Protein AF-A0A1G0ZRH0-F1 (afdb_monomer)

Secondary structure (DSSP, 8-state):
--TTGGGHHHHHSS--B-HHHHHHHHHHHHHH---TT--THHHHHHHHHHHHHHHHHHHHHS-SBHHHHHTT--SSSHHHHHHHHHTTHIIIIIHHHTS----TT----

Sequence (109 aa):
MKIACGFGAGMVRRQEICGAVAGRILVLGLKYGRGEGQDRAATEETCAKTQELMRCFEVRHGTCNCCQLLGECDFSTEEGRNLFKEKDLLNRICKLCGKNCQTLGIMIF

Radius of gyration: 15.29 Å; Cα contacts (8 Å, |Δi|>4): 119; chains: 1; bounding box: 38×26×41 Å

pLDDT: mean 88.59, std 13.24, range [40.78, 97.31]

Structure (mmCIF, N/CA/C/O backbone):
data_AF-A0A1G0ZRH0-F1
#
_entry.id   AF-A0A1G0ZRH0-F1
#
loop_
_atom_site.group_PDB
_atom_site.id
_atom_site.type_symbol
_atom_site.label_atom_id
_atom_site.label_alt_id
_atom_site.label_comp_id
_atom_site.label_asym_id
_atom_site.label_entity_id
_atom_site.label_seq_id
_atom_site.pdbx_PDB_ins_code
_atom_site.Cartn_x
_atom_site.Cartn_y
_atom_site.Cartn_z
_atom_site.occupancy
_atom_site.B_iso_or_equiv
_atom_site.auth_seq_id
_atom_site.auth_comp_id
_atom_site.auth_asym_id
_atom_site.auth_atom_id
_atom_site.pdbx_PDB_model_num
ATOM 1 N N . MET A 1 1 ? 10.213 -6.028 5.653 1.00 57.09 1 MET A N 1
ATOM 2 C CA . MET A 1 1 ? 11.021 -5.146 4.777 1.00 57.09 1 MET A CA 1
ATOM 3 C C . MET A 1 1 ? 11.065 -3.750 5.401 1.00 57.09 1 MET A C 1
ATOM 5 O O . MET A 1 1 ? 9.999 -3.202 5.640 1.00 57.09 1 MET A O 1
ATOM 9 N N . LYS A 1 2 ? 12.244 -3.202 5.747 1.00 83.12 2 LYS A N 1
ATOM 10 C CA . LYS A 1 2 ? 12.347 -1.940 6.524 1.00 83.12 2 LYS A CA 1
ATOM 11 C C . LYS A 1 2 ? 11.946 -0.691 5.723 1.00 83.12 2 LYS A C 1
ATOM 13 O O . LYS A 1 2 ? 11.263 0.171 6.257 1.00 83.12 2 LYS A O 1
ATOM 18 N N . ILE A 1 3 ? 12.298 -0.635 4.437 1.00 86.56 3 ILE A N 1
ATOM 19 C CA . ILE A 1 3 ? 12.016 0.511 3.549 1.00 86.56 3 ILE A CA 1
ATOM 20 C C . ILE A 1 3 ? 10.512 0.792 3.369 1.00 86.56 3 ILE A C 1
ATOM 22 O O . ILE A 1 3 ? 10.118 1.930 3.163 1.00 86.56 3 ILE A O 1
ATOM 26 N N . ALA A 1 4 ? 9.660 -0.229 3.512 1.00 87.00 4 ALA A N 1
ATOM 27 C CA . ALA A 1 4 ? 8.211 -0.097 3.364 1.00 87.00 4 ALA A CA 1
ATOM 28 C C . ALA A 1 4 ? 7.488 0.288 4.670 1.00 87.00 4 ALA A C 1
ATOM 30 O O . ALA A 1 4 ? 6.264 0.390 4.676 1.00 87.00 4 ALA A O 1
ATOM 31 N N . CYS A 1 5 ? 8.210 0.482 5.783 1.00 86.25 5 CYS A N 1
ATOM 32 C CA . CYS A 1 5 ? 7.605 0.742 7.095 1.00 86.25 5 CYS A CA 1
ATOM 33 C C . CYS A 1 5 ? 6.679 1.973 7.080 1.00 86.25 5 CYS A C 1
ATOM 35 O O . CYS A 1 5 ? 5.594 1.939 7.657 1.00 86.25 5 CYS A O 1
ATOM 37 N N . GLY A 1 6 ? 7.054 3.020 6.336 1.00 88.75 6 GLY A N 1
ATOM 38 C CA . GLY A 1 6 ? 6.249 4.236 6.189 1.00 88.75 6 GLY A CA 1
ATOM 39 C C . GLY A 1 6 ? 4.945 4.055 5.404 1.00 88.75 6 GLY A C 1
ATOM 40 O O . GLY A 1 6 ? 4.098 4.932 5.435 1.00 88.75 6 GLY A O 1
ATOM 41 N N . PHE A 1 7 ? 4.732 2.930 4.718 1.00 90.56 7 PHE A N 1
ATOM 42 C CA . PHE A 1 7 ? 3.581 2.750 3.823 1.00 90.56 7 PHE A CA 1
ATOM 43 C C . PHE A 1 7 ? 2.350 2.141 4.517 1.00 90.56 7 PHE A C 1
ATOM 45 O O . PHE A 1 7 ? 1.268 2.073 3.928 1.00 90.56 7 PHE A O 1
ATOM 52 N N . GLY A 1 8 ? 2.491 1.681 5.766 1.00 88.19 8 GLY A N 1
ATOM 53 C CA . GLY A 1 8 ? 1.403 1.058 6.529 1.00 88.19 8 GLY A CA 1
ATOM 54 C C . GLY A 1 8 ? 0.217 2.001 6.748 1.00 88.19 8 GLY A C 1
ATOM 55 O O . GLY A 1 8 ? 0.384 3.209 6.691 1.00 88.19 8 GLY A O 1
ATOM 56 N N . ALA A 1 9 ? -0.988 1.478 7.002 1.00 91.06 9 ALA A N 1
ATOM 57 C CA . ALA A 1 9 ? -2.186 2.300 7.251 1.00 91.06 9 ALA A CA 1
ATOM 58 C C . ALA A 1 9 ? -2.486 3.348 6.150 1.00 91.06 9 ALA A C 1
ATOM 60 O O 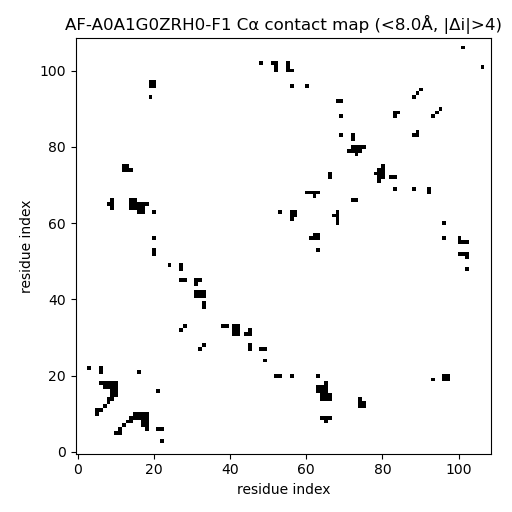. ALA A 1 9 ? -2.935 4.460 6.432 1.00 91.06 9 ALA A O 1
ATOM 61 N N . GLY A 1 10 ? -2.179 2.994 4.900 1.00 86.62 10 GLY A N 1
ATOM 62 C CA . GLY A 1 10 ? -2.379 3.854 3.739 1.00 86.62 10 GLY A CA 1
ATOM 63 C C . GLY A 1 10 ? -1.456 5.073 3.699 1.00 86.62 10 GLY A C 1
ATOM 64 O O . GLY A 1 10 ? -1.917 6.154 3.350 1.00 86.62 10 GLY A O 1
ATOM 65 N N . MET A 1 11 ? -0.182 4.889 4.085 1.00 86.44 11 MET A N 1
ATOM 66 C CA . MET A 1 11 ? 0.849 5.923 4.318 1.00 86.44 11 MET A CA 1
ATOM 67 C C . MET A 1 11 ? 0.737 6.667 5.661 1.00 86.44 11 MET A C 1
ATOM 69 O O . MET A 1 11 ? 0.868 7.877 5.772 1.00 86.44 11 MET A O 1
ATOM 73 N N . VAL A 1 12 ? 0.553 5.905 6.728 1.00 83.94 12 VAL A N 1
ATOM 74 C CA . VAL A 1 12 ? 0.546 6.341 8.128 1.00 83.94 12 VAL A CA 1
ATOM 75 C C . VAL A 1 12 ? -0.699 7.138 8.496 1.00 83.94 12 VAL A C 1
ATOM 77 O O . VAL A 1 12 ? -0.627 8.263 8.973 1.00 83.94 12 VAL A O 1
ATOM 80 N N . ARG A 1 13 ? -1.863 6.494 8.372 1.00 91.12 13 ARG A N 1
ATOM 81 C CA . ARG A 1 13 ? -3.160 6.976 8.892 1.00 91.12 13 ARG A CA 1
ATOM 82 C C . ARG A 1 13 ? -3.818 8.089 8.084 1.00 91.12 13 ARG A C 1
ATOM 84 O O . ARG A 1 13 ? -4.860 8.577 8.491 1.00 91.12 13 ARG A O 1
ATOM 91 N N . ARG A 1 14 ? -3.267 8.436 6.921 1.00 94.75 14 ARG A N 1
ATOM 92 C CA . ARG A 1 14 ? -3.971 9.258 5.924 1.00 94.75 14 ARG A CA 1
ATOM 93 C C . ARG A 1 14 ? -5.031 8.472 5.152 1.00 94.75 14 ARG A C 1
ATOM 95 O O . ARG A 1 14 ? -5.921 9.075 4.578 1.00 94.75 14 ARG A O 1
ATOM 102 N N . GLN A 1 15 ? -4.931 7.139 5.157 1.00 95.06 15 GLN A N 1
ATOM 103 C CA . GLN A 1 15 ? -5.858 6.236 4.471 1.00 95.06 15 GLN A CA 1
ATOM 104 C C . GLN A 1 15 ? -5.988 6.509 2.962 1.00 95.06 15 GLN A C 1
ATOM 106 O O . GLN A 1 15 ? -7.049 6.313 2.376 1.00 95.06 15 GLN A O 1
ATOM 111 N N . GLU A 1 16 ? -4.870 6.867 2.328 1.00 96.31 16 GLU A N 1
ATOM 112 C CA . GLU A 1 16 ? -4.786 7.102 0.884 1.00 96.31 16 GLU A CA 1
ATOM 113 C C . GLU A 1 16 ? -4.674 5.772 0.126 1.00 96.31 16 GLU A C 1
ATOM 115 O O . GLU A 1 16 ? -5.598 4.971 0.124 1.00 96.31 16 GLU A O 1
ATOM 120 N N . ILE A 1 17 ? -3.541 5.465 -0.504 1.00 96.56 17 ILE A N 1
ATOM 121 C CA . ILE A 1 17 ? -3.358 4.205 -1.232 1.00 96.56 17 ILE A CA 1
ATOM 122 C C . ILE A 1 17 ? -3.106 3.049 -0.265 1.00 96.56 17 ILE A C 1
ATOM 124 O O . ILE A 1 17 ? -2.264 3.147 0.624 1.00 96.56 17 ILE A O 1
ATOM 128 N N . CYS A 1 18 ? -3.788 1.917 -0.467 1.00 95.88 18 CYS A N 1
ATOM 129 C CA . CYS A 1 18 ? -3.576 0.698 0.311 1.00 95.88 18 CYS A CA 1
ATOM 130 C C . CYS A 1 18 ? -2.087 0.304 0.369 1.00 95.88 18 CYS A C 1
ATOM 132 O O . CYS A 1 18 ? -1.417 0.176 -0.657 1.00 95.88 18 CYS A O 1
ATOM 134 N N . GLY A 1 19 ? -1.579 0.020 1.574 1.00 93.44 19 GLY A N 1
ATOM 135 C CA . GLY A 1 19 ? -0.167 -0.330 1.777 1.00 93.44 19 GLY A CA 1
ATOM 136 C C . GLY A 1 19 ? 0.284 -1.582 1.013 1.00 93.44 19 GLY A C 1
ATOM 137 O O . GLY A 1 19 ? 1.444 -1.672 0.618 1.00 93.44 19 GLY A O 1
ATOM 138 N N . ALA A 1 20 ? -0.626 -2.526 0.741 1.00 93.06 20 ALA A N 1
ATOM 139 C CA . ALA A 1 20 ? -0.330 -3.688 -0.098 1.00 93.06 20 ALA A CA 1
ATOM 140 C C . ALA A 1 20 ? -0.058 -3.286 -1.559 1.00 93.06 20 ALA A C 1
ATOM 142 O O . ALA A 1 20 ? 0.887 -3.791 -2.164 1.00 93.06 20 ALA A O 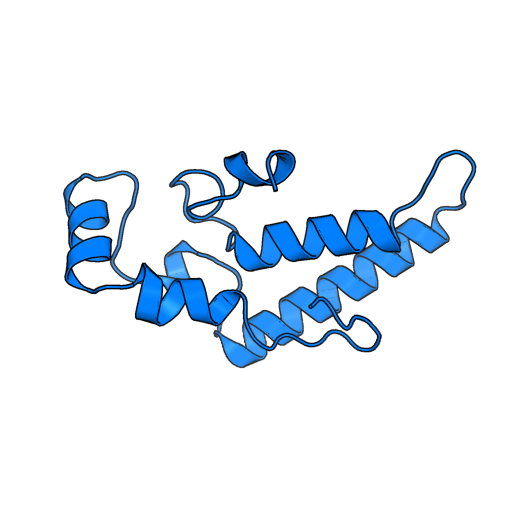1
ATOM 143 N N . VAL A 1 21 ? -0.843 -2.349 -2.103 1.00 94.50 21 VAL A N 1
ATOM 144 C CA . VAL A 1 21 ? -0.650 -1.801 -3.455 1.00 94.50 21 VAL A CA 1
ATOM 145 C C . VAL A 1 21 ? 0.667 -1.032 -3.517 1.00 94.50 21 VAL A C 1
ATOM 147 O O . VAL A 1 21 ? 1.506 -1.345 -4.357 1.00 94.50 21 VAL A O 1
ATOM 150 N N . ALA A 1 22 ? 0.906 -0.114 -2.575 1.00 94.50 22 ALA A N 1
ATOM 151 C CA . ALA A 1 22 ? 2.150 0.657 -2.510 1.00 94.50 22 ALA A CA 1
ATOM 152 C C . ALA A 1 22 ? 3.396 -0.245 -2.403 1.00 94.50 22 ALA A C 1
ATOM 154 O O . ALA A 1 22 ? 4.377 -0.052 -3.120 1.00 94.50 22 ALA A O 1
ATOM 155 N N . GLY A 1 23 ? 3.344 -1.281 -1.559 1.00 91.81 23 GLY A N 1
ATOM 156 C CA . GLY A 1 23 ? 4.429 -2.254 -1.434 1.00 91.81 23 GLY A CA 1
ATOM 157 C C . GLY A 1 23 ? 4.687 -3.035 -2.725 1.00 91.81 23 GLY A C 1
ATOM 158 O O . GLY A 1 23 ? 5.838 -3.262 -3.087 1.00 91.81 23 GLY A O 1
ATOM 159 N N . ARG A 1 24 ? 3.637 -3.410 -3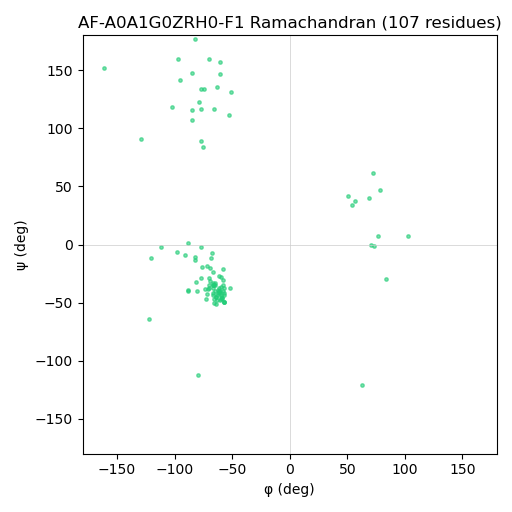.461 1.00 91.69 24 ARG A N 1
ATOM 160 C CA . ARG A 1 24 ? 3.770 -4.101 -4.753 1.00 91.69 24 ARG A CA 1
ATOM 161 C C . ARG A 1 24 ? 4.317 -3.182 -5.847 1.00 91.69 24 ARG A C 1
ATOM 163 O O . ARG A 1 24 ? 5.153 -3.631 -6.622 1.00 91.69 24 ARG A O 1
ATOM 170 N N . ILE A 1 25 ? 3.933 -1.904 -5.865 1.00 93.31 25 ILE A N 1
ATOM 171 C CA . ILE A 1 25 ? 4.526 -0.893 -6.758 1.00 93.31 25 ILE A CA 1
ATOM 172 C C . ILE A 1 25 ? 6.026 -0.748 -6.487 1.00 93.31 25 ILE A C 1
ATOM 174 O O . ILE A 1 25 ? 6.814 -0.682 -7.426 1.00 93.31 25 ILE A O 1
ATOM 178 N N . LEU A 1 26 ? 6.447 -0.784 -5.220 1.00 92.50 26 LEU A N 1
ATOM 179 C CA . LEU A 1 26 ? 7.870 -0.773 -4.885 1.00 92.50 26 LEU A CA 1
ATOM 180 C C . LEU A 1 26 ? 8.608 -1.992 -5.472 1.00 92.50 26 LEU A C 1
ATOM 182 O O . LEU A 1 26 ? 9.701 -1.843 -6.012 1.00 92.50 26 LEU A O 1
ATOM 186 N N . VAL A 1 27 ? 8.008 -3.187 -5.415 1.00 91.81 27 VAL A N 1
ATOM 187 C CA . VAL A 1 27 ? 8.590 -4.396 -6.029 1.00 91.81 27 VAL A CA 1
ATOM 188 C C . VAL A 1 27 ? 8.620 -4.297 -7.559 1.00 91.81 27 VAL A C 1
ATOM 190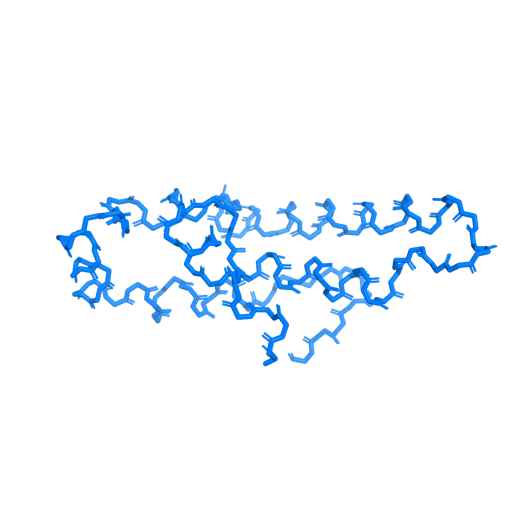 O O . VAL A 1 27 ? 9.600 -4.718 -8.171 1.00 91.81 27 VAL A O 1
ATOM 193 N N . LEU A 1 28 ? 7.595 -3.708 -8.185 1.00 92.62 28 LEU A N 1
ATOM 194 C CA . LEU A 1 28 ? 7.597 -3.422 -9.625 1.00 92.62 28 LEU A CA 1
ATOM 195 C C . LEU A 1 28 ? 8.742 -2.492 -10.012 1.00 92.62 28 LEU A C 1
ATOM 197 O O . LEU A 1 28 ? 9.473 -2.799 -10.947 1.00 92.62 28 LEU A O 1
ATOM 201 N N . GLY A 1 29 ? 8.931 -1.404 -9.265 1.00 92.69 29 GLY A N 1
ATOM 202 C CA . GLY A 1 29 ? 10.046 -0.485 -9.470 1.00 92.69 29 GLY A CA 1
ATOM 203 C C . GLY A 1 29 ? 11.403 -1.171 -9.309 1.00 92.69 29 GLY A C 1
ATOM 204 O O . GLY A 1 29 ? 12.310 -0.901 -10.083 1.00 92.69 29 GLY A O 1
ATOM 205 N N . LEU A 1 30 ? 11.537 -2.115 -8.371 1.00 91.56 30 LEU A N 1
ATOM 206 C CA . LEU A 1 30 ? 12.771 -2.890 -8.216 1.00 91.56 30 LEU A CA 1
ATOM 207 C C . LEU A 1 30 ? 13.047 -3.818 -9.411 1.00 91.56 30 LEU A C 1
ATOM 209 O O . LEU A 1 30 ? 14.204 -4.048 -9.746 1.00 91.56 30 LEU A O 1
ATOM 213 N N . LYS A 1 31 ? 12.001 -4.377 -10.029 1.00 91.44 31 LYS A N 1
ATOM 214 C CA . LYS A 1 31 ? 12.139 -5.360 -11.113 1.00 91.44 31 LYS A CA 1
ATOM 215 C C . LYS A 1 31 ? 12.235 -4.729 -12.505 1.00 91.44 31 LYS A C 1
ATOM 217 O O . LYS A 1 31 ? 12.983 -5.235 -13.332 1.00 91.44 31 LYS A O 1
ATOM 222 N N . TYR A 1 32 ? 11.461 -3.678 -12.763 1.00 91.56 32 TYR A N 1
ATOM 223 C CA . TYR A 1 32 ? 11.285 -3.076 -14.092 1.00 91.56 32 TYR A CA 1
ATOM 224 C C . TYR A 1 32 ? 11.710 -1.604 -14.152 1.00 91.56 32 TYR A C 1
ATOM 226 O O . TYR A 1 32 ? 11.783 -1.030 -15.237 1.00 91.56 32 TYR A O 1
ATOM 234 N N . GLY A 1 33 ? 11.954 -0.975 -12.996 1.00 91.75 33 GLY A N 1
ATOM 235 C CA . GLY A 1 33 ? 12.227 0.453 -12.911 1.00 91.75 33 GLY A CA 1
ATOM 236 C C . GLY A 1 33 ? 13.470 0.858 -13.695 1.00 91.75 33 GLY A C 1
ATOM 237 O O . GLY A 1 33 ? 14.450 0.122 -13.778 1.00 91.75 33 GLY A O 1
ATOM 238 N N . ARG A 1 34 ? 13.425 2.072 -14.247 1.00 94.31 34 ARG A N 1
ATOM 239 C CA . ARG A 1 34 ? 14.525 2.644 -15.024 1.00 94.31 34 ARG A CA 1
ATOM 240 C C . ARG A 1 34 ? 15.750 2.882 -14.137 1.00 94.31 34 ARG A C 1
ATOM 242 O O . ARG A 1 34 ? 15.706 3.715 -13.232 1.00 94.31 34 ARG A O 1
ATOM 249 N N . GLY 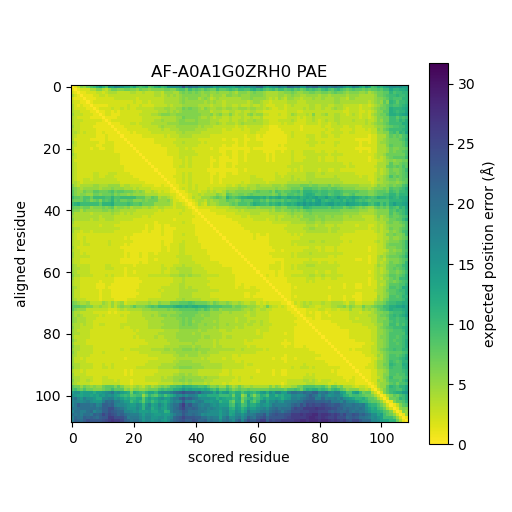A 1 35 ? 16.836 2.188 -14.445 1.00 92.19 35 GLY A N 1
ATOM 250 C CA . GLY A 1 35 ? 18.166 2.411 -13.895 1.00 92.19 35 GLY A CA 1
ATOM 251 C C . GLY A 1 35 ? 18.926 3.539 -14.595 1.00 92.19 35 GLY A C 1
ATOM 252 O O . GLY A 1 35 ? 18.464 4.144 -15.564 1.00 92.19 35 GLY A O 1
ATOM 253 N N . GLU A 1 36 ? 20.121 3.827 -14.092 1.00 92.38 36 GLU A N 1
ATOM 254 C CA . GLU A 1 36 ? 21.013 4.827 -14.677 1.00 92.38 36 GLU A CA 1
ATOM 255 C C . GLU A 1 36 ? 21.438 4.426 -16.100 1.00 92.38 36 GLU A C 1
ATOM 257 O O . GLU A 1 36 ? 21.739 3.264 -16.369 1.00 92.38 36 GLU A O 1
ATOM 262 N N . GLY A 1 37 ? 21.409 5.382 -17.032 1.00 89.62 37 GLY A N 1
ATOM 263 C CA . GLY A 1 37 ? 21.757 5.152 -18.440 1.00 89.62 37 GLY A CA 1
ATOM 264 C C . GLY A 1 37 ? 20.723 4.370 -19.263 1.00 89.62 37 GLY A C 1
ATOM 265 O O . GLY A 1 37 ? 20.932 4.185 -20.459 1.00 89.62 37 GLY A O 1
ATOM 266 N N . GLN A 1 38 ? 19.607 3.930 -18.670 1.00 89.50 38 GLN A N 1
ATOM 267 C CA . GLN A 1 38 ? 18.525 3.265 -19.400 1.00 89.50 38 GLN A CA 1
ATOM 268 C C . GLN A 1 38 ? 17.552 4.267 -20.033 1.00 89.50 38 GLN A C 1
ATOM 270 O O . GLN A 1 38 ? 17.276 5.335 -19.480 1.00 89.50 38 GLN A O 1
ATOM 275 N N . ASP A 1 39 ? 16.991 3.887 -21.181 1.00 88.62 39 ASP A N 1
ATOM 276 C CA . ASP A 1 39 ? 15.979 4.679 -21.877 1.00 88.62 39 ASP A CA 1
ATOM 277 C C . ASP A 1 39 ? 14.634 4.695 -21.120 1.00 88.62 39 ASP A C 1
ATOM 279 O O . ASP A 1 39 ? 14.316 3.846 -20.281 1.00 88.62 39 ASP A O 1
ATOM 283 N N . ARG A 1 40 ? 13.815 5.697 -21.434 1.00 92.12 40 ARG A N 1
ATOM 284 C CA . ARG A 1 40 ? 12.473 5.933 -20.910 1.00 92.12 40 ARG A CA 1
ATOM 285 C C . ARG A 1 40 ? 11.505 4.768 -21.153 1.00 92.12 40 ARG A C 1
ATOM 287 O O . ARG A 1 40 ? 10.557 4.638 -20.380 1.00 92.12 40 ARG A O 1
ATOM 294 N N . ALA A 1 41 ? 11.767 3.886 -22.119 1.00 92.56 41 ALA A N 1
ATOM 295 C CA . ALA A 1 41 ? 10.980 2.670 -22.335 1.00 92.56 41 ALA A CA 1
ATOM 296 C C . ALA A 1 41 ? 10.802 1.821 -21.053 1.00 92.56 41 ALA A C 1
ATOM 298 O O . ALA A 1 41 ? 9.706 1.332 -20.792 1.00 92.56 41 ALA A O 1
ATOM 299 N N . ALA A 1 42 ? 11.825 1.726 -20.190 1.00 90.75 42 ALA A N 1
ATOM 300 C CA . ALA A 1 42 ? 11.728 1.000 -18.913 1.00 90.75 42 ALA A CA 1
ATOM 301 C C . ALA A 1 42 ? 10.756 1.669 -17.917 1.00 90.75 42 ALA A C 1
ATOM 303 O O . ALA A 1 42 ? 10.038 1.007 -17.160 1.00 90.75 42 ALA A O 1
ATOM 304 N N . THR A 1 43 ? 10.688 3.005 -17.930 1.00 92.19 43 THR A N 1
ATOM 305 C CA . THR A 1 43 ? 9.689 3.751 -17.153 1.00 92.19 43 THR A CA 1
ATOM 306 C C . THR A 1 43 ? 8.283 3.439 -17.652 1.00 92.19 43 THR A C 1
ATOM 308 O O . THR A 1 43 ? 7.399 3.174 -16.842 1.00 92.19 43 THR A O 1
ATOM 311 N N . GLU A 1 44 ? 8.082 3.427 -18.969 1.00 94.81 44 GLU A N 1
ATOM 312 C CA . GLU A 1 44 ? 6.779 3.152 -19.581 1.00 94.81 44 GLU A CA 1
ATOM 313 C C . GLU A 1 44 ? 6.317 1.712 -19.308 1.00 94.81 44 GLU A C 1
ATOM 315 O O . GLU A 1 44 ? 5.163 1.506 -18.927 1.00 94.81 44 GLU A O 1
ATOM 320 N N . GLU A 1 45 ? 7.227 0.734 -19.361 1.00 93.38 45 GLU A N 1
ATOM 321 C CA . GLU A 1 45 ? 6.948 -0.650 -18.957 1.00 93.38 45 GLU A CA 1
ATOM 322 C C . GLU A 1 45 ? 6.533 -0.743 -17.478 1.00 93.38 45 GLU A C 1
ATOM 324 O O . GLU A 1 45 ? 5.506 -1.346 -17.146 1.00 93.38 45 GLU A O 1
ATOM 329 N N . THR A 1 46 ? 7.280 -0.096 -16.578 1.00 94.00 46 THR A N 1
ATOM 330 C CA . THR A 1 46 ? 6.955 -0.073 -15.140 1.00 94.00 46 THR A CA 1
ATOM 331 C C . THR A 1 46 ? 5.597 0.579 -14.877 1.00 94.00 46 THR A C 1
ATOM 333 O O . THR A 1 46 ? 4.819 0.093 -14.046 1.00 94.00 46 THR A O 1
ATOM 336 N N . CYS A 1 47 ? 5.283 1.663 -15.591 1.00 94.50 47 CYS A N 1
ATOM 337 C CA . CYS A 1 47 ? 3.990 2.336 -15.515 1.00 94.50 47 CYS A CA 1
ATOM 338 C C . CYS A 1 47 ? 2.855 1.416 -15.976 1.00 94.50 47 CYS A C 1
ATOM 340 O O . CYS A 1 47 ? 1.871 1.272 -15.250 1.00 94.50 47 CYS A O 1
ATOM 342 N N . ALA A 1 48 ? 3.006 0.737 -17.117 1.00 95.62 48 ALA A N 1
ATOM 343 C CA . ALA A 1 48 ? 2.008 -0.205 -17.621 1.00 95.62 48 ALA A CA 1
ATOM 344 C C . ALA A 1 48 ? 1.753 -1.351 -16.625 1.00 95.62 48 ALA A C 1
ATOM 346 O O . ALA A 1 48 ? 0.604 -1.674 -16.316 1.00 95.62 48 ALA A O 1
ATOM 347 N N . LYS A 1 49 ? 2.816 -1.914 -16.035 1.00 94.19 49 LYS A N 1
ATOM 348 C CA . LYS A 1 49 ? 2.697 -2.964 -15.008 1.00 94.19 49 LYS A CA 1
ATOM 349 C C . LYS A 1 49 ? 2.044 -2.468 -13.721 1.00 94.19 49 LYS A C 1
ATOM 351 O O . LYS A 1 49 ? 1.282 -3.204 -13.093 1.00 94.19 49 LYS A O 1
ATOM 356 N N . THR A 1 50 ? 2.300 -1.219 -13.342 1.00 95.25 50 THR A N 1
ATOM 357 C CA . THR A 1 50 ? 1.659 -0.582 -12.184 1.00 95.25 50 THR A CA 1
ATOM 358 C C . THR A 1 50 ? 0.164 -0.373 -12.417 1.00 95.25 50 THR A C 1
ATOM 360 O O . THR A 1 50 ? -0.639 -0.694 -11.542 1.00 95.25 50 THR A O 1
ATOM 363 N N . GLN A 1 51 ? -0.229 0.088 -13.605 1.00 96.19 51 GLN A N 1
ATOM 364 C CA . GLN A 1 51 ? -1.639 0.236 -13.975 1.00 96.19 51 GLN A CA 1
ATOM 365 C C . GLN A 1 51 ? -2.365 -1.114 -13.993 1.00 96.19 51 GLN A C 1
ATOM 367 O O . GLN A 1 51 ? -3.462 -1.233 -13.450 1.00 96.19 51 GLN A O 1
ATOM 372 N N . GLU A 1 52 ? -1.735 -2.154 -14.550 1.00 95.06 52 GLU A N 1
ATOM 373 C CA . GLU A 1 52 ? -2.275 -3.517 -14.543 1.00 95.06 52 GLU A CA 1
ATOM 374 C C . GLU A 1 52 ? -2.494 -4.024 -13.109 1.00 95.06 52 GLU A C 1
ATOM 376 O O . GLU A 1 52 ? -3.567 -4.537 -12.784 1.00 95.06 52 GLU A O 1
ATOM 381 N N . LEU A 1 53 ? -1.506 -3.826 -12.229 1.00 94.44 53 LEU A N 1
ATOM 382 C CA . LEU A 1 53 ? -1.599 -4.161 -10.809 1.00 94.44 53 LEU A CA 1
ATOM 383 C C . LEU A 1 53 ? -2.777 -3.452 -10.125 1.00 94.44 53 LEU A C 1
ATOM 385 O O . LEU A 1 53 ? -3.541 -4.107 -9.412 1.00 94.44 53 LEU A O 1
ATOM 389 N N . MET A 1 54 ? -2.913 -2.137 -10.317 1.00 95.25 54 MET A N 1
ATOM 390 C CA . MET A 1 54 ? -3.981 -1.346 -9.695 1.00 95.25 54 MET A CA 1
ATOM 391 C C . MET A 1 54 ? -5.356 -1.788 -10.194 1.00 95.25 54 MET A C 1
ATOM 393 O O . MET A 1 54 ? -6.227 -2.083 -9.380 1.00 95.25 54 MET A O 1
ATOM 397 N N . ARG A 1 55 ? -5.517 -1.981 -11.508 1.00 95.06 55 ARG A N 1
ATOM 398 C CA . ARG A 1 55 ? -6.763 -2.489 -12.098 1.00 95.06 55 ARG A CA 1
ATOM 399 C C . ARG A 1 55 ? -7.136 -3.863 -11.541 1.00 95.06 55 ARG A C 1
ATOM 401 O O . ARG A 1 55 ? -8.282 -4.100 -11.178 1.00 95.06 55 ARG A O 1
ATOM 408 N N . CYS A 1 56 ? -6.181 -4.788 -11.457 1.00 92.94 56 CYS A N 1
ATOM 409 C CA . CYS A 1 56 ? -6.432 -6.117 -10.899 1.00 92.94 56 CYS A CA 1
ATOM 410 C C . CYS A 1 56 ? -6.794 -6.062 -9.405 1.00 92.94 56 CYS A C 1
ATOM 412 O O . CYS A 1 56 ? -7.617 -6.855 -8.941 1.00 92.94 56 CYS A O 1
ATOM 414 N N . PHE A 1 57 ? -6.207 -5.130 -8.650 1.00 94.19 57 PHE A N 1
ATOM 415 C CA . PHE A 1 57 ? -6.574 -4.897 -7.257 1.00 94.19 57 PHE A CA 1
ATOM 416 C C . PHE A 1 57 ? -8.007 -4.362 -7.139 1.00 94.19 57 PHE A C 1
ATOM 418 O O . PHE A 1 57 ? -8.793 -4.899 -6.360 1.00 94.19 57 PHE A O 1
ATOM 425 N N . GLU A 1 58 ? -8.370 -3.372 -7.953 1.00 95.25 58 GLU A N 1
ATOM 426 C CA . GLU A 1 58 ? -9.710 -2.773 -8.001 1.00 95.25 58 GLU A CA 1
ATOM 427 C C . GLU A 1 58 ? -10.785 -3.779 -8.404 1.00 95.25 58 GLU A C 1
ATOM 429 O O . GLU A 1 58 ? -11.824 -3.845 -7.760 1.00 95.25 58 GLU A O 1
ATOM 434 N N . VAL A 1 59 ? -10.526 -4.642 -9.389 1.00 93.81 59 VAL A N 1
ATOM 435 C CA . VAL A 1 59 ? -11.469 -5.706 -9.780 1.00 93.81 59 VAL A CA 1
ATOM 436 C C . VAL A 1 59 ? -11.795 -6.638 -8.609 1.00 93.81 59 VAL A C 1
ATOM 438 O O . VAL A 1 59 ? -12.917 -7.127 -8.504 1.00 93.81 59 VAL A O 1
ATOM 441 N N . ARG A 1 60 ? -10.833 -6.898 -7.717 1.00 91.19 60 ARG A N 1
ATOM 442 C CA . ARG A 1 60 ? -11.044 -7.798 -6.578 1.00 91.19 60 ARG A CA 1
ATOM 443 C C . ARG A 1 60 ? -11.595 -7.099 -5.339 1.00 91.19 60 ARG A C 1
ATOM 445 O O . ARG A 1 60 ? -12.385 -7.696 -4.615 1.00 91.19 60 ARG A O 1
ATOM 452 N N . HIS A 1 61 ? -11.111 -5.900 -5.048 1.00 92.94 61 HIS A N 1
ATOM 453 C CA . HIS A 1 61 ? -11.355 -5.214 -3.779 1.00 92.94 61 HIS A CA 1
ATOM 454 C C . HIS A 1 61 ? -12.241 -3.970 -3.927 1.00 92.94 61 HIS A C 1
ATOM 456 O O . HIS A 1 61 ? -12.548 -3.318 -2.936 1.00 92.94 61 HIS A O 1
ATOM 462 N N . GLY A 1 62 ? -12.648 -3.631 -5.150 1.00 95.38 62 GLY A N 1
ATOM 463 C CA . GLY A 1 62 ? -13.483 -2.480 -5.495 1.00 95.38 62 GLY A CA 1
ATOM 464 C C . GLY A 1 62 ? -12.714 -1.168 -5.656 1.00 95.38 62 GLY A C 1
ATOM 465 O O . GLY A 1 62 ? -13.122 -0.315 -6.434 1.00 95.38 62 GLY A O 1
ATOM 466 N N . THR A 1 63 ? -11.601 -0.988 -4.943 1.00 96.81 63 THR A N 1
ATOM 467 C CA . THR A 1 63 ? -10.841 0.272 -4.924 1.00 96.81 63 THR A CA 1
ATOM 468 C C . THR A 1 63 ? -9.415 0.062 -4.424 1.00 96.81 63 THR A C 1
ATOM 470 O O . THR A 1 63 ? -9.174 -0.823 -3.607 1.00 96.81 63 THR A O 1
ATOM 473 N N . CYS A 1 64 ? -8.464 0.892 -4.864 1.00 96.75 64 CYS A N 1
ATOM 474 C CA . CYS A 1 64 ? -7.125 0.972 -4.266 1.00 96.75 64 CYS A CA 1
ATOM 475 C C . CYS A 1 64 ? -7.071 1.867 -3.010 1.00 96.75 64 CYS A C 1
ATOM 477 O O . CYS A 1 64 ? -6.062 1.853 -2.295 1.00 96.75 64 CYS A O 1
ATOM 479 N N . ASN A 1 65 ? -8.114 2.662 -2.750 1.00 97.31 65 ASN A N 1
ATOM 480 C CA . ASN A 1 65 ? -8.144 3.641 -1.667 1.00 97.31 65 ASN A CA 1
ATOM 481 C C . ASN A 1 65 ? -8.434 2.972 -0.308 1.00 97.31 65 ASN A C 1
ATOM 483 O O . ASN A 1 65 ? -9.448 2.312 -0.107 1.00 97.31 65 ASN A O 1
ATOM 487 N N . CYS A 1 66 ? -7.527 3.151 0.646 1.00 96.69 66 CYS A N 1
ATOM 488 C CA . CYS A 1 66 ? -7.542 2.545 1.969 1.00 96.69 66 CYS A CA 1
ATOM 489 C C . CYS A 1 66 ? -8.706 3.040 2.835 1.00 96.69 66 CYS A C 1
ATOM 491 O O . CYS A 1 66 ? -9.219 2.256 3.629 1.00 96.69 66 CYS A O 1
ATOM 493 N N . CYS A 1 67 ? -9.128 4.298 2.696 1.00 96.06 67 CYS A N 1
ATOM 494 C CA . CYS A 1 67 ? -10.307 4.822 3.382 1.00 96.06 67 CYS A CA 1
ATOM 495 C C . CYS A 1 67 ? -11.559 4.081 2.903 1.00 96.06 67 CYS A C 1
ATOM 497 O O . CYS A 1 67 ? -12.258 3.462 3.700 1.00 96.06 67 CYS A O 1
ATOM 499 N N . GLN A 1 68 ? -11.754 4.001 1.587 1.00 96.62 68 GLN A N 1
ATOM 500 C CA . GLN A 1 68 ? -12.888 3.285 0.999 1.00 96.62 68 GLN A CA 1
ATOM 501 C C . GLN A 1 68 ? -12.883 1.783 1.336 1.00 96.62 68 GLN A C 1
ATOM 503 O O . GLN A 1 68 ? -13.938 1.219 1.610 1.00 96.62 68 GLN A O 1
ATOM 508 N N . LEU A 1 69 ? -11.710 1.139 1.383 1.00 95.62 69 LEU A N 1
ATOM 509 C CA . LEU A 1 69 ? -11.586 -0.270 1.786 1.00 95.62 69 LEU A CA 1
ATOM 510 C C . LEU A 1 69 ? -11.985 -0.524 3.245 1.00 95.62 69 LEU A C 1
ATOM 512 O O . LEU A 1 69 ? -12.451 -1.615 3.563 1.00 95.62 69 LEU A O 1
ATOM 516 N N . LEU A 1 70 ? -11.739 0.434 4.142 1.00 95.00 70 LEU A N 1
ATOM 517 C CA . LEU A 1 70 ? -11.988 0.289 5.581 1.00 95.00 70 LEU A CA 1
ATOM 518 C C . LEU A 1 70 ? -13.324 0.904 6.026 1.00 95.00 70 LEU A C 1
ATOM 520 O O . LEU A 1 70 ? -13.724 0.719 7.179 1.00 95.00 70 LEU A O 1
ATOM 524 N N . GLY A 1 71 ? -14.024 1.588 5.117 1.00 92.00 71 GLY A N 1
ATOM 525 C CA . GLY A 1 71 ? -15.347 2.162 5.333 1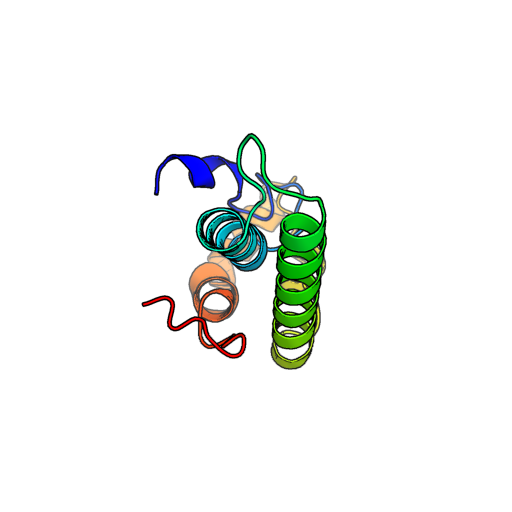.00 92.00 71 GLY A CA 1
ATOM 526 C C . GLY A 1 71 ? -15.340 3.225 6.428 1.00 92.00 71 GLY A C 1
ATOM 527 O O . GLY A 1 71 ? -14.622 4.212 6.348 1.00 92.00 71 GLY A O 1
ATOM 528 N N . GLU A 1 72 ? -16.139 3.006 7.469 1.00 89.56 72 GLU A N 1
ATOM 529 C CA . GLU A 1 72 ? -16.362 3.951 8.575 1.00 89.56 72 GLU A CA 1
ATOM 530 C C . GLU A 1 72 ? -15.139 4.186 9.483 1.00 89.56 72 GLU A C 1
ATOM 532 O O . GLU A 1 72 ? -15.200 5.008 10.394 1.00 89.56 72 GLU A O 1
ATOM 537 N N . CYS A 1 73 ? -14.043 3.443 9.313 1.00 93.88 73 CYS A N 1
ATOM 538 C CA . CYS A 1 73 ? -12.874 3.621 10.171 1.00 93.88 73 CYS A CA 1
ATOM 539 C C . CYS A 1 73 ? -12.086 4.865 9.761 1.00 93.88 73 CYS A C 1
ATOM 541 O O . CYS A 1 73 ? -11.484 4.869 8.693 1.00 93.88 73 CYS A O 1
ATOM 543 N N . ASP A 1 74 ? -12.000 5.853 10.650 1.00 93.81 74 ASP A N 1
ATOM 544 C CA . ASP A 1 74 ? -11.097 7.000 10.521 1.00 93.81 74 ASP A CA 1
ATOM 545 C C . ASP A 1 74 ? -9.864 6.825 11.422 1.00 93.81 74 ASP A C 1
ATOM 547 O O . ASP A 1 74 ? -9.948 6.725 12.644 1.00 93.81 74 ASP A O 1
ATOM 551 N N . PHE A 1 75 ? -8.679 6.762 10.828 1.00 94.00 75 PHE A N 1
ATOM 552 C CA . PHE A 1 75 ? -7.439 6.544 11.562 1.00 94.00 75 PHE A CA 1
ATOM 553 C C . PHE A 1 75 ? -6.871 7.825 12.181 1.00 94.00 75 PHE A C 1
ATOM 555 O O . PHE A 1 75 ? -5.938 7.734 12.997 1.00 94.00 75 PHE A O 1
ATOM 562 N N . SER A 1 76 ? -7.410 8.994 11.826 1.00 91.75 76 SER A N 1
ATOM 563 C CA . SER A 1 76 ? -7.073 10.268 12.459 1.00 91.75 76 SER A CA 1
ATOM 564 C C . SER A 1 76 ? -7.604 10.337 13.898 1.00 91.75 76 SER A C 1
ATOM 566 O O . SER A 1 76 ? -6.913 10.851 14.782 1.00 91.75 76 SER A O 1
ATOM 568 N N . THR A 1 77 ? -8.729 9.677 14.183 1.00 94.81 77 THR A N 1
ATOM 569 C CA . THR A 1 77 ? -9.375 9.638 15.503 1.00 94.81 77 THR A CA 1
ATOM 570 C C . THR A 1 77 ? -9.004 8.391 16.305 1.00 94.81 77 THR A C 1
ATOM 572 O O . THR A 1 77 ? -8.496 7.398 15.775 1.00 94.81 77 THR A O 1
ATOM 575 N N . GLU A 1 78 ? -9.179 8.439 17.626 1.00 96.44 78 GLU A N 1
ATOM 576 C CA . GLU A 1 78 ? -8.955 7.263 18.473 1.00 96.44 78 GLU A CA 1
ATOM 577 C C . GLU A 1 78 ? -10.076 6.239 18.314 1.00 96.44 78 GLU A C 1
ATOM 579 O O . GLU A 1 78 ? -9.813 5.040 18.211 1.00 96.44 78 GLU A O 1
ATOM 584 N N . GLU A 1 79 ? -11.301 6.730 18.184 1.00 96.75 79 GLU A N 1
ATOM 585 C CA . GLU A 1 79 ? -12.520 5.965 17.978 1.00 96.75 79 GLU A CA 1
ATOM 586 C C . GLU A 1 79 ? -12.408 5.100 16.723 1.00 96.75 79 GLU A C 1
ATOM 588 O O . GLU A 1 79 ? -12.606 3.888 16.797 1.00 96.75 79 GLU A O 1
ATOM 593 N N . GLY A 1 80 ? -11.997 5.669 15.584 1.00 95.94 80 GLY A N 1
ATOM 594 C CA . GLY A 1 80 ? -11.865 4.895 14.351 1.00 95.94 80 GLY A CA 1
ATOM 595 C C . GLY A 1 80 ? -10.705 3.891 14.382 1.00 95.94 80 GLY A C 1
ATOM 596 O O . GLY A 1 80 ? -10.809 2.803 13.807 1.00 95.94 80 GLY A O 1
ATOM 597 N N . ARG A 1 81 ? -9.628 4.164 15.136 1.00 95.25 81 ARG A N 1
ATOM 598 C CA . ARG A 1 81 ? -8.566 3.168 15.391 1.00 95.25 81 ARG A CA 1
ATOM 599 C C . ARG A 1 81 ? -9.034 2.031 16.299 1.00 95.25 81 ARG A C 1
ATOM 601 O O . ARG A 1 81 ? -8.582 0.899 16.121 1.00 95.25 81 ARG A O 1
ATOM 608 N N . ASN A 1 82 ? -9.902 2.311 17.264 1.00 97.12 82 ASN A N 1
ATOM 609 C CA . ASN A 1 82 ? -10.496 1.289 18.121 1.00 97.12 82 ASN A CA 1
ATOM 610 C C . ASN A 1 82 ? -11.506 0.448 17.338 1.00 97.12 82 ASN A C 1
ATOM 612 O O . ASN A 1 82 ? -11.422 -0.777 17.386 1.00 97.12 82 ASN A O 1
ATOM 616 N N . LEU A 1 83 ? -12.332 1.082 16.503 1.00 96.88 83 LEU A N 1
ATOM 617 C CA . LEU A 1 83 ? -13.259 0.409 15.596 1.00 96.88 83 LEU A CA 1
ATOM 618 C C . LEU A 1 83 ? -12.537 -0.555 14.645 1.00 96.88 83 LEU A C 1
ATOM 620 O O . LEU A 1 83 ? -12.987 -1.679 14.436 1.00 96.88 83 LEU A O 1
ATOM 624 N N . PHE A 1 84 ? -11.379 -0.153 14.109 1.00 96.81 84 PHE A N 1
ATOM 625 C CA . PHE A 1 84 ? -10.549 -1.019 13.267 1.00 96.81 84 PHE A CA 1
ATOM 626 C C . PHE A 1 84 ? -10.123 -2.310 13.983 1.00 96.81 84 PHE A C 1
ATOM 628 O O . PHE A 1 84 ? -10.099 -3.380 13.365 1.00 96.81 84 PHE A O 1
ATOM 635 N N . LYS A 1 85 ? -9.780 -2.211 15.276 1.00 96.75 85 LYS A N 1
ATOM 636 C CA . LYS A 1 85 ? -9.408 -3.363 16.110 1.00 96.75 85 LYS A CA 1
ATOM 637 C C . LYS A 1 85 ? -10.631 -4.208 16.457 1.00 96.75 85 LYS A C 1
ATOM 639 O O . LYS A 1 85 ? -10.578 -5.420 16.296 1.00 96.75 85 LYS A O 1
ATOM 644 N N . GLU A 1 86 ? -11.719 -3.574 16.888 1.00 97.19 86 GLU A N 1
ATOM 645 C CA . GLU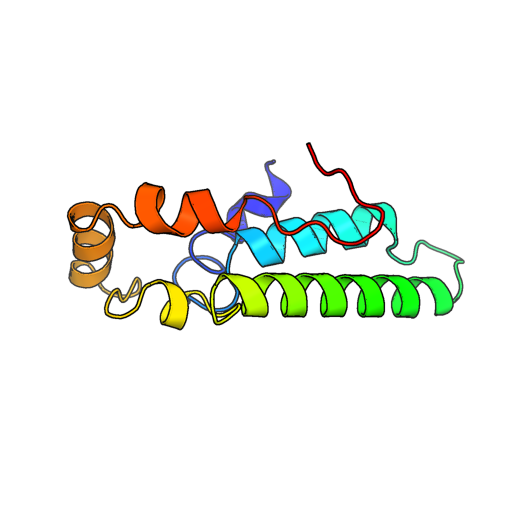 A 1 86 ? -12.970 -4.234 17.276 1.00 97.19 86 GLU A CA 1
ATOM 646 C C . GLU A 1 86 ? -13.573 -5.036 16.117 1.00 97.19 86 GLU A C 1
ATOM 648 O O . GLU A 1 86 ? -13.932 -6.200 16.277 1.00 97.19 86 GLU A O 1
ATOM 653 N N . LYS A 1 87 ? -13.609 -4.448 14.915 1.00 96.31 87 LYS A N 1
ATOM 654 C CA . LYS A 1 87 ? -14.110 -5.105 13.698 1.00 96.31 87 LYS A CA 1
ATOM 655 C C . LYS A 1 87 ? -13.115 -6.108 13.088 1.00 96.31 87 LYS A C 1
ATOM 657 O O . LYS A 1 87 ? -13.444 -6.732 12.075 1.00 96.31 87 LYS A O 1
ATOM 662 N N . ASP A 1 88 ? -11.923 -6.259 13.671 1.00 96.38 88 ASP A N 1
ATOM 663 C CA . ASP A 1 88 ? -10.818 -7.115 13.215 1.00 96.38 88 ASP A CA 1
ATOM 664 C C . ASP A 1 88 ? -10.446 -6.926 11.728 1.00 96.38 88 ASP A C 1
ATOM 666 O O . ASP A 1 88 ? -10.203 -7.866 10.958 1.00 96.38 88 ASP A O 1
ATOM 670 N N . LEU A 1 89 ? -10.416 -5.668 11.280 1.00 95.56 89 LEU A N 1
ATOM 671 C CA . LEU A 1 89 ? -10.233 -5.348 9.860 1.00 95.56 89 LEU A CA 1
ATOM 672 C C . LEU A 1 89 ? -8.822 -5.668 9.353 1.00 95.56 89 LEU A C 1
ATOM 674 O O . LEU A 1 89 ? -8.631 -5.887 8.153 1.00 95.56 89 LEU A O 1
ATOM 678 N N . LEU A 1 90 ? -7.837 -5.776 10.250 1.00 93.88 90 LEU A N 1
ATOM 679 C CA . LEU A 1 90 ? -6.501 -6.254 9.899 1.00 93.88 90 LEU A CA 1
ATOM 680 C C . LEU A 1 90 ? -6.568 -7.647 9.262 1.00 93.88 90 LEU A C 1
ATOM 682 O O . LEU A 1 90 ? -5.976 -7.871 8.205 1.00 93.88 90 LEU A O 1
ATOM 686 N N . ASN A 1 91 ? -7.278 -8.579 9.897 1.00 93.62 91 ASN A N 1
ATOM 687 C CA . ASN A 1 91 ? -7.371 -9.954 9.420 1.00 93.62 91 ASN A CA 1
ATOM 688 C C . ASN A 1 91 ? -8.397 -10.101 8.301 1.00 93.62 91 ASN A C 1
ATOM 690 O O . ASN A 1 91 ? -8.139 -10.807 7.325 1.00 93.62 91 ASN A O 1
ATOM 694 N N . ARG A 1 92 ? -9.535 -9.415 8.428 1.00 92.62 92 ARG A N 1
ATOM 695 C CA . ARG A 1 92 ? -10.659 -9.550 7.498 1.00 92.62 92 ARG A CA 1
ATOM 696 C C . ARG A 1 92 ? -10.449 -8.821 6.177 1.00 92.62 92 ARG A C 1
ATOM 698 O O . ARG A 1 92 ? -10.986 -9.267 5.172 1.00 92.62 92 ARG A O 1
ATOM 705 N N . ILE A 1 93 ? -9.682 -7.729 6.168 1.00 93.69 93 ILE A N 1
ATOM 706 C CA . ILE A 1 93 ? -9.463 -6.903 4.973 1.00 93.69 93 ILE A CA 1
ATOM 707 C C . ILE A 1 93 ? -7.973 -6.813 4.649 1.00 93.69 93 ILE A C 1
ATOM 709 O O . ILE A 1 93 ? -7.534 -7.333 3.624 1.00 93.69 93 ILE A O 1
ATOM 713 N N . CYS A 1 94 ? -7.158 -6.207 5.519 1.00 93.62 94 CYS A N 1
ATOM 714 C CA . CYS A 1 94 ? -5.783 -5.839 5.160 1.00 93.62 94 CYS A CA 1
ATOM 715 C C . CYS A 1 94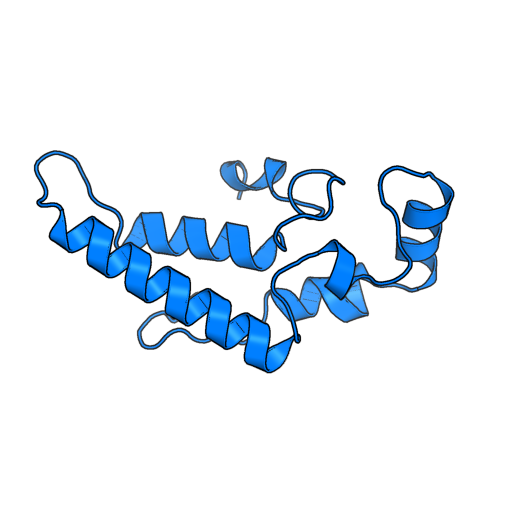 ? -4.902 -7.042 4.780 1.00 93.62 94 CYS A C 1
ATOM 717 O O . CYS A 1 94 ? -4.141 -6.966 3.814 1.00 93.62 94 CYS A O 1
ATOM 719 N N . LYS A 1 95 ? -5.014 -8.171 5.494 1.00 91.00 95 LYS A N 1
ATOM 720 C CA . LYS A 1 95 ? -4.285 -9.407 5.156 1.00 91.00 95 LYS A CA 1
ATOM 721 C C . LYS A 1 95 ? -4.734 -10.028 3.831 1.00 91.00 95 LYS A C 1
ATOM 723 O O . LYS A 1 95 ? -3.956 -10.767 3.229 1.00 91.00 95 LYS A O 1
ATOM 728 N N . LEU A 1 96 ? -5.955 -9.752 3.372 1.00 90.00 96 LEU A N 1
ATOM 729 C CA . LEU A 1 96 ? -6.460 -10.232 2.085 1.00 90.00 96 LEU A CA 1
ATOM 730 C C . LEU A 1 96 ? -5.981 -9.359 0.926 1.00 90.00 96 LEU A C 1
ATOM 732 O O . LEU A 1 96 ? -5.690 -9.900 -0.135 1.00 90.00 96 LEU A O 1
ATOM 736 N N . CYS A 1 97 ? -5.799 -8.052 1.139 1.00 89.94 97 CYS A N 1
ATOM 737 C CA . CYS A 1 97 ? -5.261 -7.132 0.128 1.00 89.94 97 CYS A CA 1
ATOM 738 C C . CYS A 1 97 ? -3.868 -7.548 -0.381 1.00 89.94 97 CYS A C 1
ATOM 740 O O . CYS A 1 97 ? -3.502 -7.295 -1.526 1.00 89.94 97 CYS A O 1
ATOM 742 N N . GLY A 1 98 ? -3.064 -8.202 0.461 1.00 79.19 98 GLY A N 1
ATOM 743 C CA . GLY A 1 98 ? -1.759 -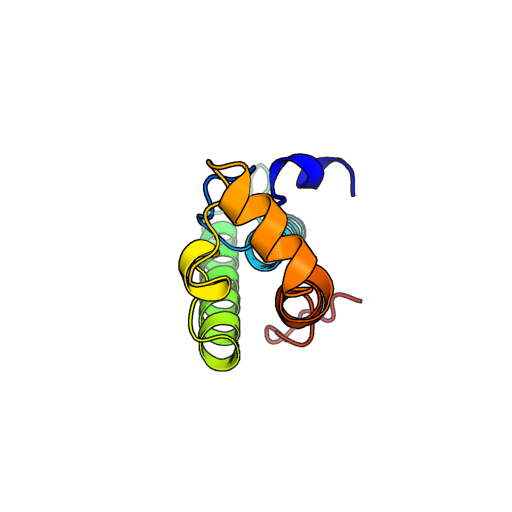8.730 0.057 1.00 79.19 98 GLY A CA 1
ATOM 744 C C . GLY A 1 98 ? -1.840 -9.957 -0.857 1.00 79.19 98 GLY A C 1
ATOM 745 O O . GLY A 1 98 ? -0.865 -10.268 -1.543 1.00 79.19 98 GLY A O 1
ATOM 746 N N . LYS A 1 99 ? -2.983 -10.650 -0.895 1.00 74.19 99 LYS A N 1
ATOM 747 C CA . LYS A 1 99 ? -3.123 -11.960 -1.532 1.00 74.19 99 LYS A CA 1
ATOM 748 C C . LYS A 1 99 ? -3.646 -11.838 -2.967 1.00 74.19 99 LYS A C 1
ATOM 750 O O . LYS A 1 99 ? -4.537 -11.056 -3.284 1.00 74.19 99 LYS A O 1
ATOM 755 N N . ASN A 1 100 ? -3.112 -12.690 -3.840 1.00 57.88 100 ASN A N 1
ATOM 756 C CA . ASN A 1 100 ? -3.721 -13.107 -5.106 1.00 57.88 100 ASN A CA 1
ATOM 757 C C . ASN A 1 100 ? -3.809 -12.095 -6.265 1.00 57.88 100 ASN A C 1
ATOM 759 O O . ASN A 1 100 ? -4.361 -12.461 -7.304 1.00 57.88 100 ASN A O 1
ATOM 763 N N . CYS A 1 101 ? -3.357 -10.841 -6.168 1.00 59.56 101 CYS A N 1
ATOM 764 C CA . CYS A 1 101 ? -3.302 -9.980 -7.360 1.00 59.56 101 CYS A CA 1
ATOM 765 C C . CYS A 1 101 ? -2.086 -10.399 -8.213 1.00 59.56 101 CYS A C 1
ATOM 767 O O . CYS A 1 101 ? -0.961 -9.979 -7.964 1.00 59.56 101 CYS A O 1
ATOM 769 N N . GLN A 1 102 ? -2.274 -11.355 -9.121 1.00 55.97 102 GLN A N 1
ATOM 770 C CA . GLN A 1 102 ? -1.215 -11.835 -10.005 1.00 55.97 102 GLN A CA 1
ATOM 771 C C . GLN A 1 102 ? -1.162 -10.905 -11.215 1.00 55.97 102 GLN A C 1
ATOM 773 O O . GLN A 1 102 ? -2.059 -10.922 -12.053 1.00 55.97 102 GLN A O 1
ATOM 778 N N . THR A 1 103 ? -0.139 -10.062 -11.290 1.00 54.50 103 THR A N 1
ATOM 779 C CA . THR A 1 103 ? 0.201 -9.378 -12.541 1.00 54.50 103 THR A CA 1
ATOM 780 C C . THR A 1 103 ? 0.862 -10.415 -13.449 1.00 54.50 103 THR A C 1
ATOM 782 O O . THR A 1 103 ? 1.721 -11.168 -12.975 1.00 54.50 103 THR A O 1
ATOM 785 N N . LEU A 1 104 ? 0.471 -10.490 -14.727 1.00 45.12 104 LEU A N 1
ATOM 786 C CA . LEU A 1 104 ? 1.067 -11.428 -15.687 1.00 45.12 104 LEU A CA 1
ATOM 787 C C . LEU A 1 104 ? 2.601 -11.273 -15.681 1.00 45.12 104 LEU A C 1
ATOM 789 O O . LEU A 1 104 ? 3.132 -10.233 -16.082 1.00 45.12 104 LEU A O 1
ATOM 793 N N . GLY A 1 105 ? 3.303 -12.300 -15.178 1.00 49.03 105 GLY A N 1
ATOM 794 C CA . GLY A 1 105 ? 4.770 -12.369 -15.125 1.00 49.03 105 GLY A CA 1
ATOM 795 C C . GLY A 1 105 ? 5.431 -12.088 -13.766 1.00 49.03 105 GLY A C 1
ATOM 796 O O . GLY A 1 105 ? 6.664 -12.009 -13.702 1.00 49.03 105 GLY A O 1
ATOM 797 N N . ILE A 1 106 ? 4.670 -11.940 -12.674 1.00 52.50 106 ILE A N 1
ATOM 798 C CA . ILE A 1 106 ? 5.251 -11.712 -11.341 1.00 52.50 106 ILE A CA 1
ATOM 799 C C . ILE A 1 106 ? 4.674 -12.678 -10.312 1.00 52.50 106 ILE A C 1
ATOM 801 O O . ILE A 1 106 ? 3.683 -12.411 -9.636 1.00 52.50 106 ILE A O 1
ATOM 805 N N . MET A 1 107 ? 5.355 -13.811 -10.173 1.00 40.91 107 MET A N 1
ATOM 806 C CA . MET A 1 107 ? 5.230 -14.679 -9.012 1.00 40.91 107 MET A CA 1
ATOM 807 C C . MET A 1 107 ? 5.996 -14.005 -7.860 1.00 40.91 107 MET A C 1
ATOM 809 O O . MET A 1 107 ? 7.189 -14.231 -7.680 1.00 40.91 107 MET A O 1
ATOM 813 N N . ILE A 1 108 ? 5.351 -13.071 -7.153 1.00 48.53 108 ILE A N 1
ATOM 814 C CA . ILE A 1 108 ? 5.868 -12.581 -5.866 1.00 48.53 108 ILE A CA 1
ATOM 815 C C . ILE A 1 108 ? 5.365 -13.572 -4.813 1.00 48.53 108 ILE A C 1
ATOM 817 O O . ILE A 1 108 ? 4.150 -13.724 -4.679 1.00 48.53 108 ILE A O 1
ATOM 821 N N . PHE A 1 109 ? 6.308 -14.272 -4.176 1.00 40.78 109 PHE A N 1
ATOM 822 C CA . PHE A 1 109 ? 6.115 -15.287 -3.131 1.00 40.78 109 PHE A CA 1
ATOM 823 C C . PHE A 1 109 ? 5.131 -14.876 -2.027 1.00 40.78 109 PHE A C 1
ATOM 825 O O . PHE A 1 109 ? 5.122 -13.679 -1.649 1.00 40.78 109 PHE A O 1
#

Foldseek 3Di:
DVVLPCPPCNRQQPQAFQSLLVVVLVVLCVPQNDDPPDDCVSVVVSVVLSVLLQVLLCVVQVHRGRCVSLDPQRSVDPVSVVVCVVVVCCVVGNVCSNDDSDRVPDPPD

Solvent-accessible surface area (backbone atoms only — not comparable to full-atom values): 6202 Å² total; per-residue (Å²): 117,76,89,57,61,66,32,42,60,13,52,66,42,69,29,41,54,26,33,49,58,56,53,49,47,52,51,42,45,75,74,41,41,59,56,88,96,54,61,67,67,33,44,54,53,33,49,52,53,45,51,51,42,50,52,51,40,21,76,74,62,74,48,60,39,30,33,73,70,56,54,89,41,40,57,82,45,69,66,22,49,47,48,38,58,75,70,40,38,58,70,74,43,59,60,50,64,66,52,86,69,70,45,96,91,53,90,75,130

Mean predicted aligned error: 4.8 Å